Protein AF-A0A844FGB3-F1 (afdb_monomer_lite)

Sequence (119 aa):
MDDYLRKQIMHNGVIGFGKNPNKLELKDGNYLICNRMKNLISIKNIVLFLEVFAGTFIYRYILDRDFNMLAKDATNNDFKNGIIITFIFMALVGILVYLTPRLIIPKDLGGFNIRKVED

Foldseek 3Di:
DLVVVLVQLLQPWDADPPDQRQWTQGPVAIKGWDPVSSVLSVVLVVVLVCCLVVLVVVLVCCLCPPLVCVPPPGDPVSVVVNVVSVVVSVVVNVVCSVVSSPVSRDSDCPVIPMGGDDD

pLDDT: mean 82.9, std 8.81, range [54.53, 92.62]

Radius of gyration: 19.52 Å; chains: 1; bounding box: 46×28×54 Å

Structure (mmCIF, N/CA/C/O backbone):
data_AF-A0A844FGB3-F1
#
_entry.id   AF-A0A844FGB3-F1
#
loop_
_atom_site.group_PDB
_atom_site.id
_atom_site.type_symbol
_atom_site.label_atom_id
_atom_site.label_alt_id
_atom_site.label_comp_id
_atom_site.label_asym_id
_atom_site.label_entity_id
_atom_site.label_seq_id
_atom_site.pdbx_PDB_ins_code
_atom_site.Cartn_x
_atom_site.Cartn_y
_atom_site.Cartn_z
_atom_site.occupancy
_atom_site.B_iso_or_equiv
_atom_site.auth_seq_id
_atom_site.auth_comp_id
_atom_site.auth_asym_id
_atom_site.auth_atom_id
_atom_site.pdbx_PDB_model_num
ATOM 1 N N . MET A 1 1 ? -11.679 -15.145 14.637 1.00 58.25 1 MET A N 1
ATOM 2 C CA . MET A 1 1 ? -12.325 -13.845 14.355 1.00 58.25 1 MET A CA 1
ATOM 3 C C . MET A 1 1 ? -11.270 -12.772 14.102 1.00 58.25 1 MET A C 1
ATOM 5 O O . MET A 1 1 ? -11.267 -12.192 13.022 1.00 58.25 1 MET A O 1
ATOM 9 N N . ASP A 1 2 ? -10.308 -12.614 15.012 1.00 70.31 2 ASP A N 1
ATOM 10 C CA . ASP A 1 2 ? -9.231 -11.612 14.915 1.00 70.31 2 ASP A CA 1
ATOM 11 C C . ASP A 1 2 ? -8.367 -11.722 13.658 1.00 70.31 2 ASP A C 1
ATOM 13 O O . ASP A 1 2 ? -8.047 -10.710 13.049 1.00 70.31 2 ASP A O 1
ATOM 17 N N . ASP A 1 3 ? -8.045 -12.934 13.202 1.00 80.62 3 ASP A N 1
ATOM 18 C CA . ASP A 1 3 ? -7.165 -13.116 12.040 1.00 80.62 3 ASP A CA 1
ATOM 19 C C . ASP A 1 3 ? -7.833 -12.698 10.711 1.00 80.62 3 ASP A C 1
ATOM 21 O O . ASP A 1 3 ? -7.185 -12.184 9.798 1.00 80.62 3 ASP A O 1
ATOM 25 N N . TYR A 1 4 ? -9.160 -12.849 10.620 1.00 84.06 4 TYR A N 1
ATOM 26 C CA . TYR A 1 4 ? -9.958 -12.343 9.500 1.00 84.06 4 TYR A CA 1
ATOM 27 C C . TYR A 1 4 ? -10.071 -10.816 9.549 1.00 84.06 4 TYR A C 1
ATOM 29 O O . TYR A 1 4 ? -9.774 -10.140 8.562 1.00 84.06 4 TYR A O 1
ATOM 37 N N . LEU A 1 5 ? -10.426 -10.270 10.717 1.00 83.81 5 LEU A N 1
ATOM 38 C CA . LEU A 1 5 ? -10.535 -8.829 10.938 1.00 83.81 5 LEU A CA 1
ATOM 39 C C . LEU A 1 5 ? -9.199 -8.124 10.670 1.00 83.81 5 LEU A C 1
ATOM 41 O O . LEU A 1 5 ? -9.149 -7.085 10.018 1.00 83.81 5 LEU A O 1
ATOM 45 N N . ARG A 1 6 ? -8.090 -8.733 11.089 1.00 87.56 6 ARG A N 1
ATOM 46 C CA . ARG A 1 6 ? -6.739 -8.246 10.824 1.00 87.56 6 ARG A CA 1
ATOM 47 C C . ARG A 1 6 ? -6.443 -8.166 9.333 1.00 87.56 6 ARG A C 1
ATOM 49 O O . ARG A 1 6 ? -5.964 -7.134 8.873 1.00 87.56 6 ARG A O 1
ATOM 56 N N . LYS A 1 7 ? -6.752 -9.217 8.566 1.00 86.38 7 LYS A N 1
ATOM 57 C CA . LYS A 1 7 ? -6.591 -9.210 7.101 1.00 86.38 7 LYS A CA 1
ATOM 58 C C . LYS A 1 7 ? -7.437 -8.113 6.454 1.00 86.38 7 LYS A C 1
ATOM 60 O O . LYS A 1 7 ? -6.939 -7.391 5.594 1.00 86.38 7 LYS A O 1
ATOM 65 N N . GLN A 1 8 ? -8.679 -7.943 6.904 1.00 85.38 8 GLN A N 1
ATOM 66 C CA . GLN A 1 8 ? -9.555 -6.866 6.441 1.00 85.38 8 GLN A CA 1
ATOM 67 C C . GLN A 1 8 ? -8.953 -5.482 6.724 1.00 85.38 8 GLN A C 1
ATOM 69 O O . GLN A 1 8 ? -8.894 -4.651 5.825 1.00 85.38 8 GLN A O 1
ATOM 74 N N . ILE A 1 9 ? -8.417 -5.244 7.923 1.00 85.81 9 ILE A N 1
ATOM 75 C CA . ILE A 1 9 ? -7.773 -3.972 8.288 1.00 85.81 9 ILE A CA 1
ATOM 76 C C . ILE A 1 9 ? -6.502 -3.724 7.473 1.00 85.81 9 ILE A C 1
ATOM 78 O O . ILE A 1 9 ? -6.255 -2.601 7.021 1.00 85.81 9 ILE A O 1
ATOM 82 N N . MET A 1 10 ? -5.695 -4.765 7.262 1.00 87.19 10 MET A N 1
ATOM 83 C CA . MET A 1 10 ? -4.467 -4.685 6.475 1.00 87.19 10 MET A CA 1
ATOM 84 C C . MET A 1 10 ? -4.760 -4.250 5.035 1.00 87.19 10 MET A C 1
ATOM 86 O O . MET A 1 10 ? -4.151 -3.288 4.568 1.00 87.19 10 MET A O 1
ATOM 90 N N . HIS A 1 11 ? -5.722 -4.894 4.371 1.00 81.50 11 HIS A N 1
ATOM 91 C CA . HIS A 1 11 ? -5.954 -4.712 2.934 1.00 81.50 11 HIS A CA 1
ATOM 92 C C . HIS A 1 11 ? -7.035 -3.684 2.584 1.00 81.50 11 HIS A C 1
ATOM 94 O O . HIS A 1 11 ? -6.898 -2.986 1.588 1.00 81.50 11 HIS A O 1
ATOM 100 N N . ASN A 1 12 ? -8.083 -3.567 3.401 1.00 78.38 12 ASN A N 1
ATOM 101 C CA . ASN A 1 12 ? -9.276 -2.770 3.090 1.00 78.38 12 ASN A CA 1
ATOM 102 C C . ASN A 1 12 ? -9.550 -1.665 4.120 1.00 78.38 12 ASN A C 1
ATOM 104 O O . ASN A 1 12 ? -10.460 -0.871 3.921 1.00 78.38 12 ASN A O 1
ATOM 108 N N . GLY A 1 13 ? -8.805 -1.621 5.231 1.00 75.00 13 GLY A N 1
ATOM 109 C CA . GLY A 1 13 ? -9.064 -0.678 6.315 1.00 75.00 13 GLY A CA 1
ATOM 110 C C . GLY A 1 13 ? -8.846 0.773 5.896 1.00 75.00 13 GLY A C 1
ATOM 111 O O . GLY A 1 13 ? -7.697 1.206 5.749 1.00 75.00 13 GLY A O 1
ATOM 112 N N . VAL A 1 14 ? -9.949 1.512 5.770 1.00 74.31 14 VAL A N 1
ATOM 113 C CA . VAL A 1 14 ? -9.980 2.963 5.570 1.00 74.31 14 VAL A CA 1
ATOM 114 C C . VAL A 1 14 ? -10.640 3.605 6.788 1.00 74.31 14 VAL A C 1
ATOM 116 O O . VAL A 1 14 ? -11.678 3.152 7.270 1.00 74.31 14 VAL A O 1
ATOM 119 N N . ILE A 1 15 ? -10.001 4.645 7.320 1.00 75.56 15 ILE A N 1
ATOM 120 C CA . ILE A 1 15 ? -10.561 5.442 8.412 1.00 75.56 15 ILE A CA 1
ATOM 121 C C . ILE A 1 15 ? -11.454 6.541 7.837 1.00 75.56 15 ILE A C 1
ATOM 123 O O . ILE A 1 15 ? -11.103 7.168 6.838 1.00 75.56 15 ILE A O 1
ATOM 127 N N . GLY A 1 16 ? -12.600 6.779 8.474 1.00 62.31 16 GLY A N 1
ATOM 128 C CA . GLY A 1 16 ? -13.517 7.843 8.078 1.00 62.31 16 GLY A CA 1
ATOM 129 C C . GLY A 1 16 ? -12.861 9.226 8.154 1.00 62.31 16 GLY A C 1
ATOM 130 O O . GLY A 1 16 ? -12.175 9.556 9.126 1.00 62.31 16 GLY A O 1
ATOM 131 N N . PHE A 1 17 ? -13.096 10.056 7.135 1.00 54.53 17 PHE A N 1
ATOM 132 C CA . PHE A 1 17 ? -12.692 11.463 7.122 1.00 54.53 17 PHE A CA 1
ATOM 133 C C . PHE A 1 17 ? -13.782 12.336 7.770 1.00 54.53 17 PHE A C 1
ATOM 135 O O . PHE A 1 17 ? -14.973 12.164 7.515 1.00 54.53 17 PHE A O 1
ATOM 142 N N . GLY A 1 18 ? -13.394 13.300 8.610 1.00 59.00 18 GLY A N 1
ATOM 143 C CA . GLY A 1 18 ? -14.324 14.286 9.177 1.00 59.00 18 GLY A CA 1
ATOM 144 C C . GLY A 1 18 ? -15.019 13.847 10.473 1.00 59.00 18 GLY A C 1
ATOM 145 O O . GLY A 1 18 ? -14.348 13.578 11.465 1.00 59.00 18 GLY A O 1
ATOM 146 N N . LYS A 1 19 ? -16.365 13.847 10.494 1.00 57.97 19 LYS A N 1
ATOM 147 C CA . LYS A 1 19 ? -17.195 13.853 11.724 1.00 57.97 19 LYS A CA 1
ATOM 148 C C . LYS A 1 19 ? -17.027 12.635 12.650 1.00 57.97 19 LYS A C 1
ATOM 150 O O . LYS A 1 19 ? -17.307 12.774 13.833 1.00 57.97 19 LYS A O 1
ATOM 155 N N . ASN A 1 20 ? -16.545 11.489 12.157 1.00 67.81 20 ASN A N 1
ATOM 156 C CA . ASN A 1 20 ? -16.335 10.270 12.956 1.00 67.81 20 ASN A CA 1
ATOM 157 C C . ASN A 1 20 ? -14.957 9.639 12.684 1.00 67.81 20 ASN A C 1
ATOM 159 O O . ASN A 1 20 ? -14.857 8.606 12.021 1.00 67.81 20 ASN A O 1
ATOM 163 N N . PRO A 1 21 ? -13.874 10.228 13.214 1.00 70.56 21 PRO A N 1
ATOM 164 C CA . PRO A 1 21 ? -12.506 9.840 12.871 1.00 70.56 21 PRO A CA 1
ATOM 165 C C . PRO A 1 21 ? -12.070 8.478 13.440 1.00 70.56 21 PRO A C 1
ATOM 167 O O . PRO A 1 21 ? -11.008 7.975 13.080 1.00 70.56 21 PRO A O 1
ATOM 170 N N . ASN A 1 22 ? -12.866 7.901 14.342 1.00 80.50 22 ASN A N 1
ATOM 171 C CA . ASN A 1 22 ? -12.640 6.591 14.961 1.00 80.50 22 ASN A CA 1
ATOM 172 C C . ASN A 1 22 ? -13.494 5.488 14.324 1.00 80.50 22 ASN A C 1
ATOM 174 O O . ASN A 1 22 ? -13.549 4.376 14.846 1.00 80.50 22 ASN A O 1
ATOM 178 N N . LYS A 1 23 ? -14.172 5.799 13.216 1.00 82.62 23 LYS A N 1
ATOM 179 C CA . LYS A 1 23 ? -14.920 4.833 12.424 1.00 82.62 23 LYS A CA 1
ATOM 180 C C . LYS A 1 23 ? -13.991 4.221 11.377 1.00 82.62 23 LYS A C 1
ATOM 182 O O . LYS A 1 23 ? -13.364 4.931 10.593 1.00 82.62 23 LYS A O 1
ATOM 187 N N . LEU A 1 24 ? -13.896 2.905 11.404 1.00 83.12 24 LEU A N 1
ATOM 188 C CA . LEU A 1 24 ? -13.211 2.066 10.440 1.00 83.12 24 LEU A CA 1
ATOM 189 C C . LEU A 1 24 ? -14.271 1.399 9.569 1.00 83.12 24 LEU A C 1
ATOM 191 O O . LEU A 1 24 ? -15.146 0.706 10.085 1.00 83.12 24 LEU A O 1
ATOM 195 N N . GLU A 1 25 ? -14.178 1.598 8.262 1.00 80.00 25 GLU A N 1
ATOM 196 C CA . GLU A 1 25 ? -15.091 0.980 7.304 1.00 80.00 25 GLU A CA 1
ATOM 197 C C . GLU A 1 25 ? -14.401 -0.238 6.687 1.00 80.00 25 GLU A C 1
ATOM 199 O O . GLU A 1 25 ? -13.308 -0.138 6.123 1.00 80.00 25 GLU A O 1
ATOM 204 N N . LEU A 1 26 ? -15.013 -1.410 6.866 1.00 82.94 26 LEU A N 1
ATOM 205 C CA . LEU A 1 26 ? -14.582 -2.685 6.295 1.00 82.94 26 LEU A CA 1
ATOM 206 C C . LEU A 1 26 ? -15.707 -3.251 5.420 1.00 82.94 26 LEU A C 1
ATOM 208 O O . LEU A 1 26 ? -16.846 -2.793 5.472 1.00 82.94 26 LEU A O 1
ATOM 212 N N . LYS A 1 27 ? -15.410 -4.285 4.621 1.00 78.88 27 LYS A N 1
ATOM 213 C CA . LYS A 1 27 ? -16.403 -4.893 3.711 1.00 78.88 27 LYS A CA 1
ATOM 214 C C . LYS A 1 27 ? -17.659 -5.420 4.416 1.00 78.88 27 LYS A C 1
ATOM 216 O O . LYS A 1 27 ? -18.705 -5.523 3.793 1.00 78.88 27 LYS A O 1
ATOM 221 N N . ASP A 1 28 ? -17.536 -5.805 5.680 1.00 81.06 28 ASP A N 1
ATOM 222 C CA . ASP A 1 28 ? -18.573 -6.419 6.512 1.00 81.06 28 ASP A CA 1
ATOM 223 C C . ASP A 1 28 ? -19.277 -5.431 7.455 1.00 81.06 28 ASP A C 1
ATOM 225 O O . ASP A 1 28 ? -20.117 -5.844 8.266 1.00 81.06 28 ASP A O 1
ATOM 229 N N . GLY A 1 29 ? -18.953 -4.142 7.343 1.00 82.56 29 GLY A N 1
ATOM 230 C CA . GLY A 1 29 ? -19.649 -3.057 8.017 1.00 82.56 29 GLY A CA 1
ATOM 231 C C . GLY A 1 29 ? -18.719 -2.059 8.696 1.00 82.56 29 GLY A C 1
ATOM 232 O O . GLY A 1 29 ? -17.524 -1.948 8.410 1.00 82.56 29 GLY A O 1
ATOM 233 N N . ASN A 1 30 ? -19.315 -1.314 9.618 1.00 86.75 30 ASN A N 1
ATOM 234 C CA . ASN A 1 30 ? -18.691 -0.206 10.318 1.00 86.75 30 ASN A CA 1
ATOM 235 C C . ASN A 1 30 ? -18.152 -0.654 11.680 1.00 86.75 30 ASN A C 1
ATOM 237 O O . ASN A 1 30 ? -18.825 -1.363 12.424 1.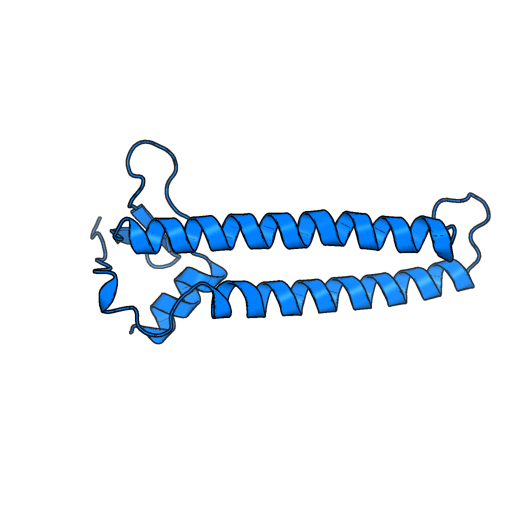00 86.75 30 ASN A O 1
ATOM 241 N N . TYR A 1 31 ? -16.949 -0.210 12.033 1.00 86.19 31 TYR A N 1
ATOM 242 C CA . TYR A 1 31 ? -16.295 -0.542 13.296 1.00 86.19 31 TYR A CA 1
ATOM 243 C C . TYR A 1 31 ? -15.834 0.722 14.017 1.00 86.19 31 TYR A C 1
ATOM 245 O O . TYR A 1 31 ? -15.309 1.644 13.402 1.00 86.19 31 TYR A O 1
ATOM 253 N N . LEU A 1 32 ? -15.982 0.761 15.336 1.00 87.12 32 LEU A N 1
ATOM 254 C CA . LEU A 1 32 ? -15.335 1.735 16.204 1.00 87.12 32 LEU A CA 1
ATOM 255 C C . LEU A 1 32 ? -13.978 1.197 16.642 1.00 87.12 32 LEU A C 1
ATOM 257 O O . LEU A 1 32 ? -13.865 0.063 17.113 1.00 87.12 32 LEU A O 1
ATOM 261 N N . ILE A 1 33 ? -12.953 2.030 16.496 1.00 88.25 33 ILE A N 1
ATOM 262 C CA . ILE A 1 33 ? -11.574 1.711 16.855 1.00 88.25 33 ILE A CA 1
ATOM 263 C C . ILE A 1 33 ? -10.998 2.762 17.803 1.00 88.25 33 ILE A C 1
ATOM 265 O O . ILE A 1 33 ? -11.388 3.929 17.787 1.00 88.25 33 ILE A O 1
ATOM 269 N N . CYS A 1 34 ? -10.032 2.367 18.631 1.00 88.06 34 CYS A N 1
ATOM 270 C CA . CYS A 1 34 ? -9.317 3.319 19.474 1.00 88.06 34 CYS A CA 1
ATOM 271 C C . CYS A 1 34 ? -8.354 4.208 18.657 1.00 88.06 34 CYS A C 1
ATOM 273 O O . CYS A 1 34 ? -7.897 3.837 17.570 1.00 88.06 34 CYS A O 1
ATOM 275 N N . ASN A 1 35 ? -7.959 5.356 19.225 1.00 87.00 35 ASN A N 1
ATOM 276 C CA . ASN A 1 35 ? -7.025 6.301 18.591 1.00 87.00 35 ASN A CA 1
ATOM 277 C C . ASN A 1 35 ? -5.695 5.644 18.183 1.00 87.00 35 ASN A C 1
ATOM 279 O O . ASN A 1 35 ? -5.103 6.004 17.167 1.00 87.00 35 ASN A O 1
ATOM 283 N N . ARG A 1 36 ? -5.225 4.653 18.952 1.00 87.62 36 ARG A N 1
ATOM 284 C CA . ARG A 1 36 ? -3.983 3.934 18.645 1.00 87.62 36 ARG A CA 1
ATOM 285 C C . ARG A 1 36 ? -4.107 3.127 17.351 1.00 87.62 36 ARG A C 1
ATOM 287 O O . ARG A 1 36 ? -3.227 3.224 16.504 1.00 87.62 36 ARG A O 1
ATOM 294 N N . MET A 1 37 ? -5.198 2.377 17.177 1.00 89.19 37 MET A N 1
ATOM 295 C CA . MET A 1 37 ? -5.447 1.622 15.943 1.00 89.19 37 MET A CA 1
ATOM 296 C C . MET A 1 37 ? -5.637 2.565 14.753 1.00 89.19 37 MET A C 1
ATOM 298 O O . MET A 1 37 ? -5.069 2.341 13.688 1.00 89.19 37 MET A O 1
ATOM 302 N N . LYS A 1 38 ? -6.366 3.667 14.954 1.00 87.94 38 LYS A N 1
ATOM 303 C CA . LYS A 1 38 ? -6.541 4.706 13.934 1.00 87.94 38 LYS A CA 1
ATOM 304 C C . LYS A 1 38 ? -5.193 5.233 13.437 1.00 87.94 38 LYS A C 1
ATOM 306 O O . LYS A 1 38 ? -4.975 5.313 12.230 1.00 87.94 38 LYS A O 1
ATOM 311 N N . ASN A 1 39 ? -4.278 5.554 14.352 1.00 88.62 39 ASN A N 1
ATOM 312 C CA . ASN A 1 39 ? -2.949 6.043 13.995 1.00 88.62 39 ASN A CA 1
ATOM 313 C C . ASN A 1 39 ? -2.150 4.994 13.212 1.00 88.62 39 ASN A C 1
ATOM 315 O O . ASN A 1 39 ? -1.538 5.343 12.210 1.00 88.62 39 ASN A O 1
ATOM 319 N N . LEU A 1 40 ? -2.201 3.716 13.607 1.00 90.62 40 LEU A N 1
ATOM 320 C CA . LEU A 1 40 ? -1.532 2.636 12.870 1.00 90.62 40 LEU A CA 1
ATOM 321 C C . LEU A 1 40 ? -2.076 2.483 11.445 1.00 90.62 40 LEU A C 1
ATOM 323 O O . LEU A 1 40 ? -1.296 2.363 10.504 1.00 90.62 40 LEU A O 1
ATOM 327 N N . ILE A 1 41 ? -3.398 2.533 11.266 1.00 88.56 41 ILE A N 1
ATOM 328 C CA . ILE A 1 41 ? -4.025 2.455 9.938 1.00 88.56 41 ILE A CA 1
ATOM 329 C C . ILE A 1 41 ? -3.657 3.677 9.088 1.00 88.56 41 ILE A C 1
ATOM 331 O O . ILE A 1 41 ? -3.353 3.528 7.906 1.00 88.56 41 ILE A O 1
ATOM 335 N N . SER A 1 42 ? -3.629 4.871 9.685 1.00 88.94 42 SER A N 1
ATOM 336 C CA . SER A 1 42 ? -3.199 6.098 9.006 1.00 88.94 42 SER A CA 1
ATOM 337 C C . SER A 1 42 ? -1.742 6.005 8.543 1.00 88.94 42 SER A C 1
ATOM 339 O O . SER A 1 42 ? -1.453 6.215 7.367 1.00 88.94 42 SER A O 1
ATOM 341 N N . ILE A 1 43 ? -0.833 5.594 9.436 1.00 91.12 43 ILE A N 1
ATOM 342 C CA . ILE A 1 43 ? 0.587 5.389 9.120 1.00 91.12 43 ILE A CA 1
ATOM 343 C C . ILE A 1 43 ? 0.737 4.350 8.009 1.00 91.12 43 ILE A C 1
ATOM 345 O O . ILE A 1 43 ? 1.440 4.609 7.040 1.00 91.12 43 ILE A O 1
ATOM 349 N N . LYS A 1 44 ? 0.031 3.215 8.094 1.00 90.94 44 LYS A N 1
ATOM 350 C CA . LYS A 1 44 ? 0.015 2.190 7.041 1.00 90.94 44 LYS A CA 1
ATOM 351 C C . LYS A 1 44 ? -0.327 2.793 5.679 1.00 90.94 44 LYS A C 1
ATOM 353 O O . LYS A 1 44 ? 0.395 2.557 4.716 1.00 90.94 44 LYS A O 1
ATOM 358 N N . ASN A 1 45 ? -1.409 3.564 5.598 1.00 88.00 45 ASN A N 1
ATOM 359 C CA . ASN A 1 45 ? -1.862 4.149 4.337 1.00 88.00 45 ASN A CA 1
ATOM 360 C C . ASN A 1 45 ? -0.869 5.193 3.796 1.00 88.00 45 ASN A C 1
ATOM 362 O O . ASN A 1 45 ? -0.597 5.200 2.599 1.00 88.00 45 ASN A O 1
ATOM 366 N N . ILE A 1 46 ? -0.292 6.032 4.666 1.00 90.56 46 ILE A N 1
ATOM 367 C CA . ILE A 1 46 ? 0.725 7.024 4.280 1.00 90.56 46 ILE A CA 1
ATOM 368 C C . ILE A 1 46 ? 1.993 6.337 3.767 1.00 90.56 46 ILE A C 1
ATOM 370 O O . ILE A 1 46 ? 2.511 6.723 2.723 1.00 90.56 46 ILE A O 1
ATOM 374 N N . VAL A 1 47 ? 2.485 5.315 4.470 1.00 91.81 47 VAL A N 1
ATOM 375 C CA . VAL A 1 47 ? 3.700 4.588 4.076 1.00 91.81 47 VAL A CA 1
ATOM 376 C C . VAL A 1 47 ? 3.490 3.886 2.738 1.00 91.81 47 VAL A C 1
ATOM 378 O O . VAL A 1 47 ? 4.305 4.071 1.844 1.00 91.81 47 VAL A O 1
ATOM 381 N N . LEU A 1 48 ? 2.368 3.182 2.550 1.00 90.75 48 LEU A N 1
ATOM 382 C CA . LEU A 1 48 ? 2.036 2.562 1.261 1.00 90.75 48 LEU A CA 1
ATOM 383 C C . LEU A 1 48 ? 1.994 3.587 0.121 1.00 90.75 48 LEU A C 1
ATOM 385 O O . LEU A 1 48 ? 2.505 3.327 -0.967 1.00 90.75 48 LEU A O 1
ATOM 389 N N . PHE A 1 49 ? 1.402 4.759 0.363 1.00 89.75 49 PHE A N 1
ATOM 390 C CA . PHE A 1 49 ? 1.368 5.831 -0.627 1.00 89.75 49 PHE A CA 1
ATOM 391 C C . PHE A 1 49 ? 2.777 6.330 -0.970 1.00 89.75 49 PHE A C 1
ATOM 393 O O . PHE A 1 49 ? 3.116 6.435 -2.147 1.00 89.75 49 PH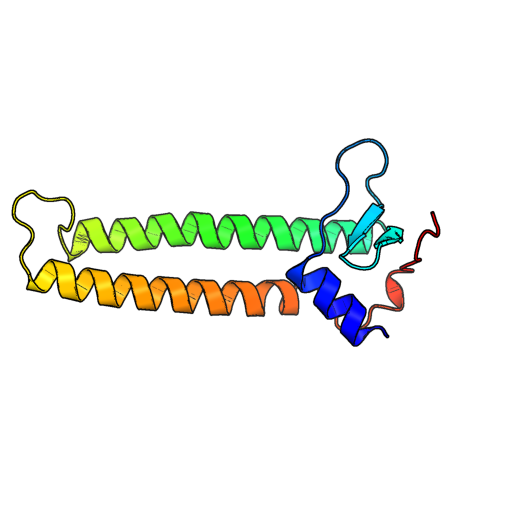E A O 1
ATOM 400 N N . LEU A 1 50 ? 3.610 6.598 0.041 1.00 91.12 50 LEU A N 1
ATOM 401 C CA . LEU A 1 50 ? 4.986 7.057 -0.152 1.00 91.12 50 LEU A CA 1
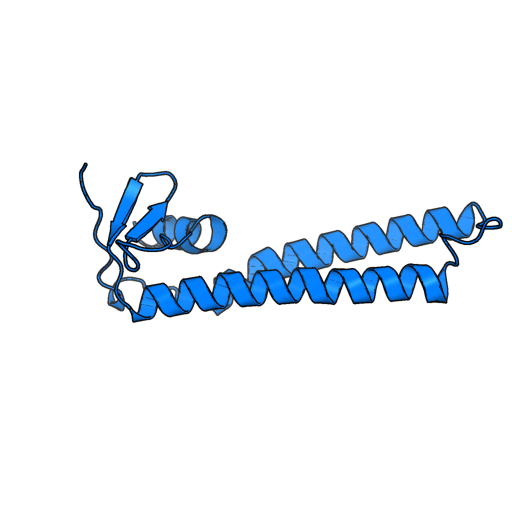ATOM 402 C C . LEU A 1 50 ? 5.852 6.012 -0.866 1.00 91.12 50 LEU A C 1
ATOM 404 O O . LEU A 1 50 ? 6.633 6.381 -1.737 1.00 91.12 50 LEU A O 1
ATOM 408 N N . GLU A 1 51 ? 5.695 4.727 -0.543 1.00 87.88 51 GLU A N 1
ATOM 409 C CA . GLU A 1 51 ? 6.411 3.618 -1.185 1.00 87.88 51 GLU A CA 1
ATOM 410 C C . GLU A 1 51 ? 6.083 3.528 -2.678 1.00 87.88 51 GLU A C 1
ATOM 412 O O . GLU A 1 51 ? 6.990 3.489 -3.510 1.00 87.88 51 GLU A O 1
ATOM 417 N N . VAL A 1 52 ? 4.794 3.550 -3.033 1.00 88.94 52 VAL A N 1
ATOM 418 C CA . VAL A 1 52 ? 4.361 3.512 -4.438 1.00 88.94 52 VAL A CA 1
ATOM 419 C C . VAL A 1 52 ? 4.789 4.782 -5.170 1.00 88.94 52 VAL A C 1
ATOM 421 O O . VAL A 1 52 ? 5.285 4.701 -6.295 1.00 88.94 52 VAL A O 1
ATOM 424 N N . PHE A 1 53 ? 4.648 5.949 -4.538 1.00 90.38 53 PHE A N 1
ATOM 425 C CA . PHE A 1 53 ? 5.039 7.229 -5.121 1.00 90.38 53 PHE A CA 1
ATOM 426 C C . PHE A 1 53 ? 6.544 7.273 -5.406 1.00 90.38 53 PHE A C 1
ATOM 428 O O . PHE A 1 53 ? 6.943 7.412 -6.560 1.00 90.38 53 PHE A O 1
ATOM 435 N N . ALA A 1 54 ? 7.389 7.073 -4.390 1.00 88.81 54 ALA A N 1
ATOM 436 C CA . ALA A 1 54 ? 8.842 7.083 -4.543 1.00 88.81 54 ALA A CA 1
ATOM 437 C C . ALA A 1 54 ? 9.325 5.979 -5.496 1.00 88.81 54 ALA A C 1
ATOM 439 O O . ALA A 1 54 ? 10.165 6.230 -6.362 1.00 88.81 54 ALA A O 1
ATOM 440 N N . GLY A 1 55 ? 8.749 4.778 -5.391 1.00 89.75 55 GLY A N 1
ATOM 441 C CA . GLY A 1 55 ? 9.044 3.666 -6.288 1.00 89.75 55 GLY A CA 1
ATOM 442 C C . GLY A 1 55 ? 8.763 4.008 -7.750 1.00 89.75 55 GLY A C 1
ATOM 443 O O . GLY A 1 55 ? 9.581 3.698 -8.611 1.00 89.75 55 GLY A O 1
ATOM 444 N N . THR A 1 56 ? 7.662 4.710 -8.031 1.00 89.06 56 THR A N 1
ATOM 445 C CA . THR A 1 56 ? 7.310 5.145 -9.392 1.00 89.06 56 THR A CA 1
ATOM 446 C C . THR A 1 56 ? 8.342 6.122 -9.958 1.00 89.06 56 THR A C 1
ATOM 448 O O . THR A 1 56 ? 8.725 5.989 -11.121 1.00 89.06 56 THR A O 1
ATOM 451 N N . PHE A 1 57 ? 8.850 7.062 -9.150 1.00 88.44 57 PHE A N 1
ATOM 452 C CA . PHE A 1 57 ? 9.923 7.972 -9.577 1.00 88.44 57 PHE A CA 1
ATOM 453 C C . PHE A 1 57 ? 11.232 7.233 -9.864 1.00 88.44 57 PHE A C 1
ATOM 455 O O . PHE A 1 57 ? 11.868 7.506 -10.878 1.00 88.44 57 PHE A O 1
ATOM 462 N N . ILE A 1 58 ? 11.620 6.281 -9.010 1.00 87.06 58 ILE A N 1
ATOM 463 C CA . ILE A 1 58 ? 12.831 5.470 -9.214 1.00 87.06 58 ILE A CA 1
ATOM 464 C C . ILE A 1 58 ? 12.697 4.619 -10.479 1.00 87.06 58 ILE A C 1
ATOM 466 O O . ILE A 1 58 ? 13.601 4.605 -11.310 1.00 87.06 58 ILE A O 1
ATOM 470 N N . TYR A 1 59 ? 11.559 3.944 -10.650 1.00 88.00 59 TYR A N 1
ATOM 471 C CA . TYR A 1 59 ? 11.250 3.172 -11.851 1.00 88.00 59 TYR A CA 1
ATOM 472 C C . TYR A 1 59 ? 11.361 4.037 -13.106 1.00 88.00 59 TYR A C 1
ATOM 474 O O . TYR A 1 59 ? 12.049 3.665 -14.056 1.00 88.00 59 TYR A O 1
ATOM 482 N N . ARG A 1 60 ? 10.742 5.222 -13.085 1.00 84.75 60 ARG A N 1
ATOM 483 C CA . ARG A 1 60 ? 10.796 6.146 -14.213 1.00 84.75 60 ARG A CA 1
ATOM 484 C C . ARG A 1 60 ? 12.219 6.611 -14.502 1.00 84.75 60 ARG A C 1
ATOM 486 O O . ARG A 1 60 ? 12.636 6.589 -15.652 1.00 84.75 60 ARG A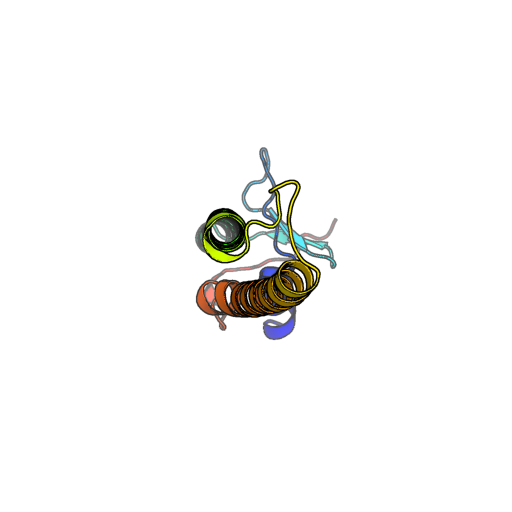 O 1
ATOM 493 N N . TYR A 1 61 ? 12.970 6.965 -13.463 1.00 85.62 61 TYR A N 1
ATOM 494 C CA . TYR A 1 61 ? 14.366 7.364 -13.589 1.00 85.62 61 TYR A CA 1
ATOM 495 C C . TYR A 1 61 ? 15.227 6.270 -14.235 1.00 85.62 61 TYR A C 1
ATOM 497 O O . TYR A 1 61 ? 16.026 6.576 -15.113 1.00 85.62 61 TYR A O 1
ATOM 505 N N . ILE A 1 62 ? 15.045 5.001 -13.851 1.00 85.06 62 ILE A N 1
ATOM 506 C CA . ILE A 1 62 ? 15.778 3.871 -14.443 1.00 85.06 62 ILE A CA 1
ATOM 507 C C . ILE A 1 62 ? 15.427 3.714 -15.925 1.00 85.06 62 ILE A C 1
ATOM 509 O O . ILE A 1 62 ? 16.324 3.578 -16.753 1.00 85.06 62 ILE A O 1
ATOM 513 N N . LEU A 1 63 ? 14.138 3.763 -16.276 1.00 83.69 63 LEU A N 1
ATOM 514 C CA . LEU A 1 63 ? 13.717 3.645 -17.673 1.00 83.69 63 LEU A CA 1
ATOM 515 C C . LEU A 1 63 ? 14.263 4.769 -18.554 1.00 83.69 63 LEU A C 1
ATOM 517 O O . LEU A 1 63 ? 14.696 4.510 -19.679 1.00 83.69 63 LEU A O 1
ATOM 521 N N . ASP A 1 64 ? 14.265 5.995 -18.038 1.00 80.50 64 ASP A N 1
ATOM 522 C CA . ASP A 1 64 ? 14.718 7.162 -18.789 1.00 80.50 64 ASP A CA 1
ATOM 523 C C . ASP A 1 64 ? 16.253 7.197 -18.896 1.00 80.50 64 ASP A C 1
ATOM 525 O O . ASP A 1 64 ? 16.776 7.499 -19.966 1.00 80.50 64 ASP A O 1
ATOM 529 N N . ARG A 1 65 ? 16.988 6.835 -17.831 1.00 80.56 65 ARG A N 1
ATOM 530 C CA . ARG A 1 65 ? 18.462 6.847 -17.816 1.00 80.56 65 ARG A CA 1
ATOM 531 C C . ARG A 1 65 ? 19.080 5.701 -18.614 1.00 80.56 65 ARG A C 1
ATOM 533 O O . ARG A 1 65 ? 20.033 5.929 -19.350 1.00 80.56 65 ARG A O 1
ATOM 540 N N . ASP A 1 66 ? 18.580 4.482 -18.423 1.00 77.75 66 ASP A N 1
ATOM 541 C CA . ASP A 1 66 ? 19.280 3.272 -18.868 1.00 77.75 66 ASP A CA 1
ATOM 542 C C . ASP A 1 66 ? 18.713 2.699 -20.178 1.00 77.75 66 ASP A C 1
ATOM 544 O O . ASP A 1 66 ? 19.418 1.970 -20.872 1.00 77.75 66 ASP A O 1
ATOM 548 N N . PHE A 1 67 ? 17.465 3.029 -20.539 1.00 70.62 67 PHE A N 1
ATOM 549 C CA . PHE A 1 67 ? 16.773 2.411 -21.683 1.00 70.62 67 PHE A CA 1
ATOM 550 C C . PHE A 1 67 ? 16.241 3.410 -22.704 1.00 70.62 67 PHE A C 1
ATOM 552 O O . PHE A 1 67 ? 15.688 2.988 -23.714 1.00 70.62 67 PHE A O 1
ATOM 559 N N . ASN A 1 68 ? 16.387 4.719 -22.463 1.00 69.94 68 ASN A N 1
ATOM 560 C CA . ASN A 1 68 ? 15.993 5.777 -23.397 1.00 69.94 68 ASN A CA 1
ATOM 561 C C . ASN A 1 68 ? 14.578 5.568 -23.987 1.00 69.94 68 ASN A C 1
ATOM 563 O O . ASN A 1 68 ? 14.307 5.949 -25.122 1.00 69.94 68 ASN A O 1
ATOM 567 N N . MET A 1 69 ? 13.656 4.950 -23.232 1.00 63.56 69 MET A N 1
ATOM 568 C CA . MET A 1 69 ? 12.382 4.444 -23.777 1.00 63.56 69 MET A CA 1
ATOM 569 C C . MET A 1 69 ? 11.467 5.545 -24.332 1.00 63.56 69 MET A C 1
ATOM 571 O O . MET A 1 69 ? 10.530 5.254 -25.071 1.00 63.56 69 MET A O 1
ATOM 575 N N . LEU A 1 70 ? 11.705 6.800 -23.948 1.00 63.88 70 LEU A N 1
ATOM 576 C CA . LEU A 1 70 ? 10.981 7.974 -24.439 1.00 63.88 70 LEU A CA 1
ATOM 577 C C . LEU A 1 70 ? 11.681 8.683 -25.598 1.00 63.88 70 LEU A C 1
ATOM 579 O O . LEU A 1 70 ? 11.103 9.596 -26.190 1.00 63.88 70 LEU A O 1
ATOM 583 N N . ALA A 1 71 ? 12.930 8.320 -25.890 1.00 66.81 71 ALA A N 1
ATOM 584 C CA . ALA A 1 71 ? 13.632 8.842 -27.043 1.00 66.81 71 ALA A CA 1
ATOM 585 C C . ALA A 1 71 ? 12.980 8.277 -28.307 1.00 66.81 71 ALA A C 1
ATOM 587 O O . ALA A 1 71 ? 12.568 7.118 -28.364 1.00 66.81 71 ALA A O 1
ATOM 588 N N . LYS A 1 72 ? 12.903 9.111 -29.344 1.00 61.97 72 LYS A N 1
ATOM 589 C CA . LYS A 1 72 ? 12.270 8.771 -30.626 1.00 61.97 72 LYS A CA 1
ATOM 590 C C . LYS A 1 72 ? 12.943 7.580 -31.335 1.00 61.97 72 LYS A C 1
ATOM 592 O O . LYS A 1 72 ? 12.358 7.016 -32.255 1.00 61.97 72 LYS A O 1
ATOM 597 N N . ASP A 1 73 ? 14.124 7.194 -30.854 1.00 70.94 73 ASP A N 1
ATOM 598 C CA . ASP A 1 73 ? 15.036 6.226 -31.457 1.00 70.94 73 ASP A CA 1
ATOM 599 C C . ASP A 1 73 ? 15.124 4.911 -30.651 1.00 70.94 73 ASP A C 1
ATOM 601 O O . ASP A 1 73 ? 16.039 4.117 -30.868 1.00 70.94 73 ASP A O 1
ATOM 605 N N . ALA A 1 74 ? 14.208 4.677 -29.700 1.00 72.38 74 ALA A N 1
ATOM 606 C CA . ALA A 1 74 ? 14.213 3.479 -28.859 1.00 72.38 74 ALA A CA 1
ATOM 607 C C . ALA A 1 74 ? 14.172 2.191 -29.703 1.00 72.38 74 ALA A C 1
ATOM 609 O O . ALA A 1 74 ? 13.303 2.006 -30.560 1.00 72.38 74 ALA A O 1
ATOM 610 N N . THR A 1 75 ? 15.110 1.276 -29.452 1.00 80.25 75 THR A N 1
ATOM 611 C CA . THR A 1 75 ? 15.208 0.021 -30.202 1.00 80.25 75 THR A CA 1
ATOM 612 C C . THR A 1 75 ? 14.253 -1.045 -29.653 1.00 80.25 75 THR A C 1
ATOM 614 O O . THR A 1 75 ? 13.799 -0.988 -28.508 1.00 80.25 75 THR A O 1
ATOM 617 N N . ASN A 1 76 ? 13.990 -2.101 -30.433 1.00 81.88 76 ASN A N 1
ATOM 618 C CA . ASN A 1 76 ? 13.216 -3.257 -29.950 1.00 81.88 76 ASN A CA 1
ATOM 619 C C . ASN A 1 76 ? 13.828 -3.911 -28.694 1.00 81.88 76 ASN A C 1
ATOM 621 O O . ASN A 1 76 ? 13.097 -4.465 -27.869 1.00 81.88 76 ASN A O 1
ATOM 625 N N . ASN A 1 77 ? 15.155 -3.852 -28.533 1.00 82.69 77 ASN A N 1
ATOM 626 C CA . ASN A 1 77 ? 15.829 -4.366 -27.340 1.00 82.69 77 ASN A CA 1
ATOM 627 C C . ASN A 1 77 ? 15.572 -3.483 -26.114 1.00 82.69 77 ASN A C 1
ATOM 629 O O . ASN A 1 77 ? 15.312 -4.019 -25.036 1.00 82.69 77 ASN A O 1
ATOM 633 N N . ASP A 1 78 ? 15.573 -2.160 -26.279 1.00 81.12 78 ASP A N 1
ATOM 634 C CA . ASP A 1 78 ? 15.251 -1.212 -25.205 1.00 81.12 78 ASP A CA 1
ATOM 635 C C . ASP A 1 78 ? 13.813 -1.402 -24.725 1.00 81.12 78 ASP A C 1
ATOM 637 O O . ASP A 1 78 ? 13.547 -1.459 -23.523 1.00 81.12 78 ASP A O 1
ATOM 641 N N . PHE A 1 79 ? 12.892 -1.623 -25.667 1.00 79.50 79 PHE A N 1
ATOM 642 C CA . PHE A 1 79 ? 11.503 -1.931 -25.351 1.00 79.50 79 PHE A CA 1
ATOM 643 C C . PHE A 1 79 ? 11.366 -3.232 -24.545 1.00 79.50 79 PHE A C 1
ATOM 645 O O . PHE A 1 79 ? 10.690 -3.269 -23.514 1.00 79.50 79 PHE A O 1
ATOM 652 N N . LYS A 1 80 ? 12.055 -4.302 -24.968 1.00 84.44 80 LYS A N 1
ATOM 653 C CA . LYS A 1 80 ? 12.051 -5.596 -24.269 1.00 84.44 80 LYS A CA 1
ATOM 654 C C . LYS A 1 80 ? 12.626 -5.489 -22.853 1.00 84.44 80 LYS A C 1
ATOM 656 O O . LYS A 1 80 ? 12.040 -6.033 -21.917 1.00 84.44 80 LYS A O 1
ATOM 661 N N . ASN A 1 81 ? 13.737 -4.777 -22.683 1.00 83.44 81 ASN A N 1
ATOM 662 C CA . ASN A 1 81 ? 14.357 -4.571 -21.374 1.00 83.44 81 ASN A CA 1
ATOM 663 C C . ASN A 1 81 ? 13.481 -3.709 -20.458 1.00 83.44 81 ASN A C 1
ATOM 665 O O . ASN A 1 81 ? 13.298 -4.038 -19.284 1.00 83.44 81 ASN A O 1
ATOM 669 N N . GLY A 1 82 ? 12.857 -2.666 -21.004 1.00 84.19 82 GLY A N 1
ATOM 670 C CA . GLY A 1 82 ? 11.908 -1.839 -20.271 1.00 84.19 82 GLY A CA 1
ATOM 671 C C . GLY A 1 82 ? 10.685 -2.613 -19.779 1.00 84.19 82 GLY A C 1
ATOM 672 O O . GLY A 1 82 ? 10.259 -2.434 -18.637 1.00 84.19 82 GLY A O 1
ATOM 673 N N . ILE A 1 83 ? 10.161 -3.548 -20.580 1.00 85.81 83 ILE A N 1
ATOM 674 C CA . ILE A 1 83 ? 9.101 -4.471 -20.143 1.00 85.81 83 ILE A CA 1
ATOM 675 C C . ILE A 1 83 ? 9.569 -5.325 -18.959 1.00 85.81 83 ILE A C 1
ATOM 677 O O . ILE A 1 83 ? 8.852 -5.427 -17.963 1.00 85.81 83 ILE A O 1
ATOM 681 N N . ILE A 1 84 ? 10.768 -5.914 -19.031 1.00 87.88 84 ILE A N 1
ATOM 682 C CA . ILE A 1 84 ? 11.319 -6.742 -17.944 1.00 87.88 84 ILE A CA 1
ATOM 683 C C . ILE A 1 84 ? 11.414 -5.929 -16.647 1.00 87.88 84 ILE A C 1
ATOM 685 O O . ILE A 1 84 ? 10.968 -6.385 -15.594 1.00 87.88 84 ILE A O 1
ATOM 689 N N . ILE A 1 85 ? 11.922 -4.700 -16.721 1.00 87.25 85 ILE A N 1
ATOM 690 C CA . ILE A 1 85 ? 12.040 -3.808 -15.560 1.00 87.25 85 ILE A CA 1
ATOM 691 C C . ILE A 1 85 ? 10.676 -3.420 -15.007 1.00 87.25 85 ILE A C 1
ATOM 693 O O . ILE A 1 85 ? 10.493 -3.373 -13.793 1.00 87.25 85 ILE A O 1
ATOM 697 N N . THR A 1 86 ? 9.699 -3.207 -15.882 1.00 87.75 86 THR A N 1
ATOM 698 C CA . THR A 1 86 ? 8.317 -2.934 -15.481 1.00 87.75 86 THR A CA 1
ATOM 699 C C . THR A 1 86 ? 7.731 -4.114 -14.701 1.00 87.75 86 THR A C 1
ATOM 701 O O . THR A 1 86 ? 7.143 -3.907 -13.642 1.00 87.75 86 THR A O 1
ATOM 704 N N . PHE A 1 87 ? 7.950 -5.357 -15.144 1.00 91.88 87 PHE A N 1
ATOM 705 C CA . PHE A 1 87 ? 7.521 -6.541 -14.389 1.00 91.88 87 PHE A CA 1
ATOM 706 C C . PHE A 1 87 ? 8.217 -6.660 -13.031 1.00 91.88 87 PHE A C 1
ATOM 708 O O . PHE A 1 87 ? 7.556 -6.954 -12.034 1.00 91.88 87 PHE A O 1
ATOM 715 N N . ILE A 1 88 ? 9.526 -6.397 -12.970 1.00 91.00 88 ILE A N 1
ATOM 716 C CA . ILE A 1 88 ? 10.282 -6.391 -11.708 1.00 91.00 88 ILE A CA 1
ATOM 717 C C . ILE A 1 88 ? 9.715 -5.333 -10.753 1.00 91.00 88 ILE A C 1
ATOM 719 O O . ILE A 1 88 ? 9.481 -5.627 -9.581 1.00 91.00 88 ILE A O 1
ATOM 723 N N . PHE A 1 89 ? 9.434 -4.128 -11.253 1.00 91.00 89 PHE A N 1
ATOM 724 C CA . PHE A 1 89 ? 8.836 -3.055 -10.463 1.00 91.00 89 PHE A CA 1
ATOM 725 C C . PHE A 1 89 ? 7.457 -3.446 -9.917 1.00 91.00 89 PHE A C 1
ATOM 727 O O . PHE A 1 89 ? 7.217 -3.311 -8.718 1.00 91.00 89 PHE A O 1
ATOM 734 N N . MET A 1 90 ? 6.573 -4.000 -10.752 1.00 91.50 90 MET A N 1
ATOM 735 C CA . MET A 1 90 ? 5.255 -4.468 -10.303 1.00 91.50 90 MET A CA 1
ATOM 736 C C . MET A 1 90 ? 5.359 -5.563 -9.235 1.00 91.50 90 MET A C 1
ATOM 738 O O . MET A 1 90 ? 4.629 -5.524 -8.244 1.00 91.50 90 MET A O 1
ATOM 742 N N . ALA A 1 91 ? 6.274 -6.523 -9.405 1.00 92.62 91 ALA A N 1
ATOM 743 C CA . ALA A 1 91 ? 6.504 -7.573 -8.417 1.00 92.62 91 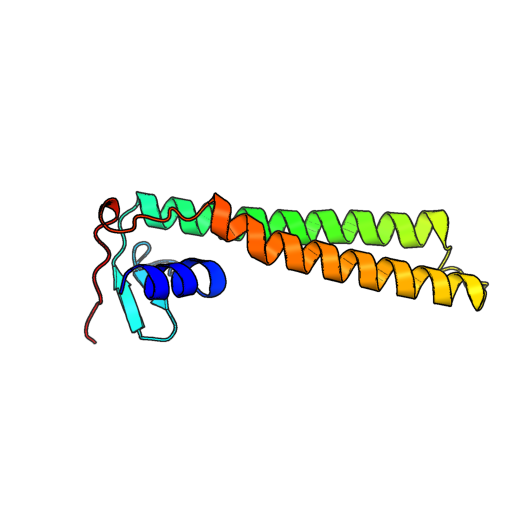ALA A CA 1
ATOM 744 C C . ALA A 1 91 ? 6.980 -6.989 -7.077 1.00 92.62 91 ALA A C 1
ATOM 746 O O . ALA A 1 91 ? 6.488 -7.381 -6.017 1.00 92.62 91 ALA A O 1
ATOM 747 N N . LEU A 1 92 ? 7.887 -6.010 -7.123 1.00 92.25 92 LEU A N 1
ATOM 748 C CA . LEU A 1 92 ? 8.406 -5.331 -5.941 1.00 92.25 92 LEU A CA 1
ATOM 749 C C . LEU A 1 92 ? 7.312 -4.534 -5.215 1.00 92.25 92 LEU A C 1
ATOM 751 O O . LEU A 1 92 ? 7.177 -4.656 -3.998 1.00 92.25 92 LEU A O 1
ATOM 755 N N . VAL A 1 93 ? 6.465 -3.808 -5.953 1.00 90.81 93 VAL A N 1
ATOM 756 C CA . VAL A 1 93 ? 5.276 -3.140 -5.395 1.00 90.81 93 VAL A CA 1
ATOM 757 C C . VAL A 1 93 ? 4.336 -4.157 -4.743 1.00 90.81 93 VAL A C 1
ATOM 759 O O . VAL A 1 93 ? 3.889 -3.937 -3.620 1.00 90.81 93 VAL A O 1
ATOM 762 N N . GLY A 1 94 ? 4.073 -5.296 -5.390 1.00 89.88 94 GLY A N 1
ATOM 763 C CA . GLY A 1 94 ? 3.231 -6.355 -4.826 1.00 89.88 94 GLY A CA 1
ATOM 764 C C . GLY A 1 94 ? 3.766 -6.909 -3.500 1.00 89.88 94 GLY A C 1
ATOM 765 O O . GLY A 1 94 ? 3.004 -7.093 -2.549 1.00 89.88 94 GLY A O 1
ATOM 766 N N . ILE A 1 95 ? 5.082 -7.119 -3.407 1.00 91.88 95 ILE A N 1
ATOM 767 C CA . ILE A 1 95 ? 5.746 -7.559 -2.172 1.00 91.88 95 ILE A CA 1
ATOM 768 C C . ILE A 1 95 ? 5.613 -6.499 -1.072 1.00 91.88 95 ILE A C 1
ATOM 770 O O . ILE A 1 95 ? 5.259 -6.842 0.057 1.00 91.88 95 ILE A O 1
ATOM 774 N N . LEU A 1 96 ? 5.844 -5.220 -1.383 1.00 89.69 96 LEU A N 1
ATOM 775 C CA . LEU A 1 96 ? 5.727 -4.123 -0.414 1.00 89.69 96 LEU A CA 1
ATOM 776 C C . LEU A 1 96 ? 4.291 -3.969 0.099 1.00 89.69 96 LEU A C 1
ATOM 778 O O . LEU A 1 96 ? 4.064 -3.965 1.307 1.00 89.69 96 LEU A O 1
ATOM 782 N N . VAL A 1 97 ? 3.302 -3.979 -0.801 1.00 88.44 97 VAL A N 1
ATOM 783 C CA . VAL A 1 97 ? 1.874 -3.921 -0.442 1.00 88.44 97 VAL A CA 1
ATOM 784 C C . VAL A 1 97 ? 1.467 -5.087 0.468 1.00 88.44 97 VAL A C 1
ATOM 786 O O . VAL A 1 97 ? 0.576 -4.941 1.305 1.00 88.44 97 VAL A O 1
ATOM 789 N N . TYR A 1 98 ? 2.130 -6.239 0.359 1.00 89.50 98 TYR A N 1
ATOM 790 C CA . TYR A 1 98 ? 1.919 -7.369 1.261 1.00 89.50 98 TYR A CA 1
ATOM 791 C C . TYR A 1 98 ? 2.655 -7.229 2.608 1.00 89.50 98 TYR A C 1
ATOM 793 O O . TYR A 1 98 ? 2.093 -7.565 3.657 1.00 89.50 98 TYR A O 1
ATOM 801 N N . LEU A 1 99 ? 3.903 -6.751 2.605 1.00 92.12 99 LEU A N 1
ATOM 802 C CA . LEU A 1 99 ? 4.755 -6.672 3.797 1.00 92.12 99 LEU A CA 1
ATOM 803 C C . LEU A 1 99 ? 4.423 -5.476 4.696 1.00 92.12 99 LEU A C 1
ATOM 805 O O . LEU A 1 99 ? 4.274 -5.658 5.907 1.00 92.12 99 LEU A O 1
ATOM 809 N N . THR A 1 100 ? 4.260 -4.280 4.132 1.00 91.62 100 THR A N 1
ATOM 810 C CA . THR A 1 100 ? 4.079 -3.021 4.875 1.00 91.62 100 THR A CA 1
ATOM 811 C C . THR A 1 100 ? 2.887 -3.075 5.842 1.00 91.62 100 THR A C 1
ATOM 813 O O . THR A 1 100 ? 3.071 -2.839 7.042 1.00 91.62 100 THR A O 1
ATOM 816 N N . PRO A 1 101 ? 1.677 -3.512 5.431 1.00 90.56 101 PRO A N 1
ATOM 817 C CA . PRO A 1 101 ? 0.558 -3.691 6.358 1.00 90.56 101 PRO A CA 1
ATOM 818 C C . PRO A 1 101 ? 0.824 -4.735 7.436 1.00 90.56 101 PRO A C 1
ATOM 820 O O . PRO A 1 101 ? 0.326 -4.609 8.551 1.00 90.56 101 PRO A O 1
ATOM 823 N N . ARG A 1 102 ? 1.596 -5.777 7.117 1.00 90.44 102 ARG A N 1
ATOM 824 C CA . ARG A 1 102 ? 1.865 -6.894 8.028 1.00 90.44 102 ARG A CA 1
ATOM 825 C C . ARG A 1 102 ? 2.834 -6.505 9.140 1.00 90.44 102 ARG A C 1
ATOM 827 O O . ARG A 1 102 ? 2.736 -7.078 10.225 1.00 90.44 102 ARG A O 1
ATOM 834 N N . LEU A 1 103 ? 3.739 -5.569 8.854 1.00 90.56 103 LEU A N 1
ATOM 835 C CA . LEU A 1 103 ? 4.677 -4.986 9.811 1.00 90.56 103 LEU A CA 1
ATOM 836 C C . LEU A 1 103 ? 4.003 -3.936 10.701 1.00 90.56 103 LEU A C 1
ATOM 838 O O . LEU A 1 103 ? 4.265 -3.898 11.898 1.00 90.56 103 LEU A O 1
ATOM 842 N N . ILE A 1 104 ? 3.115 -3.113 10.134 1.00 91.62 104 ILE A N 1
ATOM 843 C CA . ILE A 1 104 ? 2.479 -2.004 10.861 1.00 91.62 104 ILE A CA 1
ATOM 844 C C . ILE A 1 104 ? 1.279 -2.474 11.695 1.00 91.62 104 ILE A C 1
ATOM 846 O O . ILE A 1 104 ? 1.094 -2.015 12.822 1.00 91.62 104 ILE A O 1
ATOM 850 N N . ILE A 1 105 ? 0.454 -3.387 11.167 1.00 90.12 105 ILE A N 1
ATOM 851 C CA . ILE A 1 105 ? -0.739 -3.879 11.864 1.00 90.12 105 ILE A CA 1
ATOM 852 C C . ILE A 1 105 ? -0.377 -5.099 12.732 1.00 90.12 105 ILE A C 1
ATOM 854 O O . ILE A 1 105 ? -0.026 -6.165 12.198 1.00 90.12 105 ILE A O 1
ATOM 858 N N . PRO A 1 106 ? -0.495 -4.994 14.069 1.00 88.06 106 PRO A N 1
ATOM 859 C CA . PRO A 1 106 ? -0.116 -6.061 14.990 1.00 88.06 106 PRO A CA 1
ATOM 860 C C . PRO A 1 106 ? -0.990 -7.305 14.814 1.00 88.06 106 PRO A C 1
ATOM 862 O O . PRO A 1 106 ? -2.101 -7.242 14.288 1.00 88.06 106 PRO A O 1
ATOM 865 N N . LYS A 1 107 ? -0.455 -8.460 15.230 1.00 86.56 107 LYS A N 1
ATOM 866 C CA . LYS A 1 107 ? -1.170 -9.748 15.196 1.00 86.56 107 LYS A CA 1
ATOM 867 C C . LYS A 1 107 ? -2.291 -9.821 16.225 1.00 86.56 107 LYS A C 1
ATOM 869 O O . LYS A 1 107 ? -3.355 -10.335 15.908 1.00 86.56 107 LYS A O 1
ATOM 874 N N . ASP A 1 108 ? -2.033 -9.306 17.420 1.00 84.31 108 ASP A N 1
ATOM 875 C CA . ASP A 1 108 ? -3.013 -9.251 18.494 1.00 84.31 108 ASP A CA 1
ATOM 876 C C . ASP A 1 108 ? -3.841 -7.967 18.380 1.00 84.31 108 ASP A C 1
ATOM 878 O O . ASP A 1 108 ? -3.312 -6.854 18.472 1.00 84.31 108 ASP A O 1
ATOM 882 N N . LEU A 1 109 ? -5.139 -8.141 18.135 1.00 83.25 109 LEU A N 1
ATOM 883 C CA . LEU A 1 109 ? -6.104 -7.053 18.031 1.00 83.25 109 LEU A CA 1
ATOM 884 C C . LEU A 1 109 ? -6.843 -6.784 19.350 1.00 83.25 109 LEU A C 1
ATOM 886 O O . LEU A 1 109 ? -7.482 -5.734 19.470 1.00 83.25 109 LEU A O 1
ATOM 890 N N . GLY A 1 110 ? -6.734 -7.670 20.348 1.00 79.31 110 GLY A N 1
ATOM 891 C CA . GLY A 1 110 ? -7.485 -7.588 21.604 1.00 79.31 110 GLY A CA 1
ATOM 892 C C . GLY A 1 110 ? -7.228 -6.290 22.375 1.00 79.31 110 GLY A C 1
ATOM 893 O O . GLY A 1 110 ? -8.144 -5.712 22.960 1.00 79.31 110 GLY A O 1
ATOM 894 N N . GLY A 1 111 ? -6.010 -5.747 22.277 1.00 78.31 111 GLY A N 1
ATOM 895 C CA . GLY A 1 111 ? -5.626 -4.473 22.896 1.00 78.31 111 GLY A CA 1
ATOM 896 C C . GLY A 1 111 ? -6.208 -3.209 22.244 1.00 78.31 111 GLY A C 1
ATOM 897 O O . GLY A 1 111 ? -5.967 -2.107 22.739 1.00 78.31 111 GLY A O 1
ATOM 898 N N . PHE A 1 112 ? -6.950 -3.324 21.136 1.00 82.06 112 PHE A N 1
ATOM 899 C CA . PHE A 1 112 ? -7.435 -2.172 20.363 1.00 82.06 112 PHE A CA 1
ATOM 900 C C . PHE A 1 112 ? -8.936 -1.885 20.511 1.00 82.06 112 PHE A C 1
ATOM 902 O O . PHE A 1 112 ? -9.411 -0.917 19.915 1.00 82.06 112 PHE A O 1
ATOM 909 N N . ASN A 1 113 ? -9.656 -2.666 21.332 1.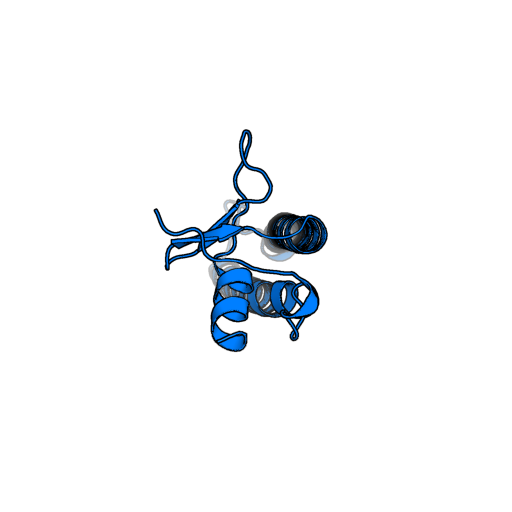00 79.31 113 ASN A N 1
ATOM 910 C CA . ASN A 1 113 ? -11.083 -2.490 21.652 1.00 79.31 113 ASN A CA 1
ATOM 911 C C . ASN A 1 113 ? -11.935 -2.197 20.400 1.00 79.31 113 ASN A C 1
ATOM 913 O O . ASN A 1 113 ? -12.625 -1.181 20.321 1.00 79.31 113 ASN A O 1
ATOM 917 N N . ILE A 1 114 ? -11.813 -3.066 19.395 1.00 83.31 114 ILE A N 1
ATOM 918 C CA . ILE A 1 114 ? -12.510 -2.931 18.115 1.00 83.31 114 ILE A CA 1
ATOM 919 C C . ILE A 1 114 ? -13.946 -3.424 18.295 1.00 83.31 114 ILE A C 1
ATOM 921 O O . ILE A 1 114 ? -14.159 -4.576 18.670 1.00 83.31 114 ILE A O 1
ATOM 925 N N . ARG A 1 115 ? -14.931 -2.565 18.030 1.00 85.00 115 ARG A N 1
ATOM 926 C CA . ARG A 1 115 ? -16.357 -2.892 18.196 1.00 85.00 115 ARG A CA 1
ATOM 927 C C . ARG A 1 115 ? -17.099 -2.684 16.893 1.00 85.00 115 ARG A C 1
ATOM 929 O O . ARG A 1 115 ? -16.940 -1.638 16.277 1.00 85.00 115 ARG A O 1
ATOM 936 N N . LYS A 1 116 ? -17.910 -3.654 16.479 1.00 83.88 116 LYS A N 1
ATOM 937 C CA . LYS A 1 116 ? -18.807 -3.470 15.336 1.00 83.88 116 LYS A CA 1
ATOM 938 C C . LYS A 1 116 ? -19.924 -2.502 15.732 1.00 83.88 116 LYS A C 1
ATOM 940 O O . LYS A 1 116 ? -20.449 -2.602 16.838 1.00 83.88 116 LYS A O 1
ATOM 945 N N . VAL A 1 117 ? -20.234 -1.555 14.857 1.00 83.94 117 VAL A N 1
ATOM 946 C CA . VAL A 1 117 ? -21.415 -0.699 14.968 1.00 83.94 117 VAL A CA 1
ATOM 947 C C . VAL A 1 117 ? -22.510 -1.408 14.184 1.00 83.94 117 VAL A C 1
ATOM 949 O O . VAL A 1 117 ? -22.339 -1.648 12.989 1.00 83.94 117 VAL A O 1
ATOM 952 N N . GLU A 1 118 ? -23.565 -1.831 14.872 1.00 71.31 118 GLU A N 1
ATOM 953 C CA . GLU A 1 118 ? -24.799 -2.253 14.209 1.00 71.31 118 GLU A CA 1
ATOM 954 C C . GLU A 1 118 ? -25.487 -0.990 13.684 1.00 71.31 118 GLU A C 1
ATOM 956 O O . GLU A 1 118 ? -25.557 0.009 14.408 1.00 71.31 118 GLU A O 1
ATOM 961 N N . ASP A 1 119 ? -25.871 -1.015 12.407 1.00 59.19 119 ASP A N 1
ATOM 962 C CA . ASP A 1 119 ? -26.652 0.059 11.784 1.00 59.19 119 ASP A CA 1
ATOM 963 C C . ASP A 1 119 ? -28.086 0.078 12.342 1.00 59.19 119 ASP A C 1
ATOM 965 O O . ASP A 1 119 ? -28.647 -1.020 12.578 1.00 59.19 119 ASP A O 1
#

Organism: NCBI:txid932217

Secondary structure (DSSP, 8-state):
-HHHHHHHHHHH-EEPPSS-TTEEEETTEEEE--HHHHHHHHHHHHHHHHHHHHHHHHHHHHHHHHH-TTSTT--HHHHHHHHHHHHHHHHHHHHHHHHHHHHHS-S--GGG--EEE--